Protein AF-K2CAH3-F1 (afdb_monomer)

pLDDT: mean 94.18, std 7.77, range [57.91, 98.38]

Sequence (59 aa):
MQMPPGVPVATVAINGAKNAAVLAVQILATSDGALENSLIEYKKKLADAVEEKARNLGK

Mean predicted aligned error: 4.17 Å

Structure (mmCIF, N/CA/C/O backbone):
data_AF-K2CAH3-F1
#
_entry.id   AF-K2CAH3-F1
#
loop_
_atom_site.group_PDB
_atom_site.id
_atom_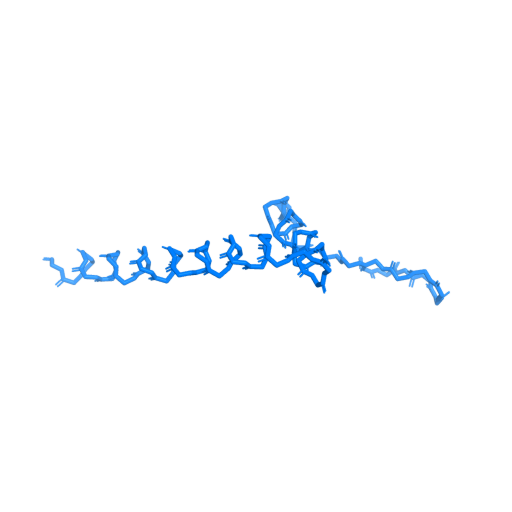site.type_symbol
_atom_site.label_atom_id
_atom_site.label_alt_id
_atom_site.label_comp_id
_atom_site.label_asym_id
_atom_site.label_entity_id
_atom_site.label_seq_id
_atom_site.pdbx_PDB_ins_code
_atom_site.Cartn_x
_atom_site.Cartn_y
_atom_site.Cartn_z
_atom_site.occupancy
_atom_site.B_iso_or_equiv
_atom_site.auth_seq_id
_atom_site.auth_comp_id
_atom_site.a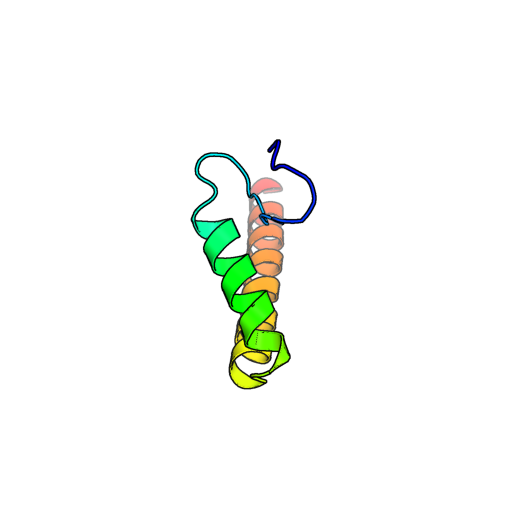uth_asym_id
_atom_site.auth_atom_id
_atom_site.pdbx_PDB_model_num
ATOM 1 N N . MET A 1 1 ? 18.409 6.303 -5.590 1.00 60.16 1 MET A N 1
ATOM 2 C CA . MET A 1 1 ? 17.388 7.126 -6.272 1.00 60.16 1 MET A CA 1
ATOM 3 C C . MET A 1 1 ? 17.705 7.402 -7.740 1.00 60.16 1 MET A C 1
ATOM 5 O O . MET A 1 1 ? 16.776 7.723 -8.461 1.00 60.16 1 MET A O 1
ATOM 9 N N . GLN A 1 2 ? 18.962 7.345 -8.205 1.00 77.12 2 GLN A N 1
ATOM 10 C CA . GLN A 1 2 ? 19.268 7.764 -9.578 1.00 77.12 2 GLN A CA 1
ATOM 11 C C . GLN A 1 2 ? 19.175 6.578 -10.543 1.00 77.12 2 GLN A C 1
ATOM 13 O O . GLN A 1 2 ? 2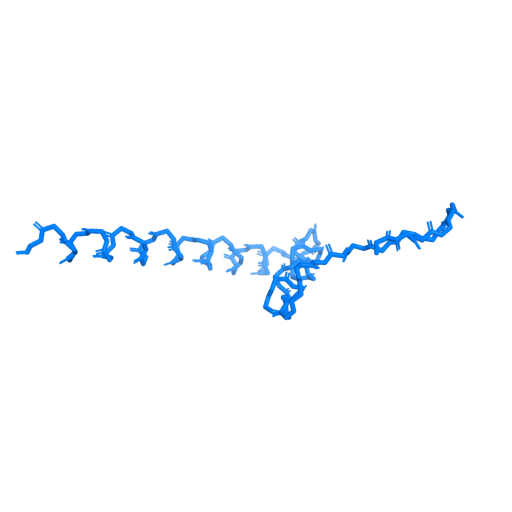0.078 5.749 -10.598 1.00 77.12 2 GLN A O 1
ATOM 18 N N . MET A 1 3 ? 18.048 6.496 -11.251 1.00 90.12 3 MET A N 1
ATOM 19 C CA . MET A 1 3 ? 17.836 5.592 -12.384 1.00 90.12 3 MET A CA 1
ATOM 20 C C . MET A 1 3 ? 18.022 6.363 -13.699 1.00 90.12 3 MET A C 1
ATOM 22 O O . MET A 1 3 ? 17.696 7.553 -13.741 1.00 90.12 3 MET A O 1
ATOM 26 N N . PRO A 1 4 ? 18.530 5.721 -14.768 1.00 89.69 4 PRO A N 1
ATOM 27 C CA . PRO A 1 4 ? 18.644 6.355 -16.076 1.00 89.69 4 PRO A CA 1
ATOM 28 C C . PRO A 1 4 ? 17.258 6.683 -16.667 1.00 89.69 4 PRO A C 1
ATOM 30 O O . PRO A 1 4 ? 16.260 6.050 -16.300 1.00 89.69 4 PRO A O 1
ATOM 33 N N . PRO A 1 5 ? 17.175 7.642 -17.608 1.00 90.50 5 PRO A N 1
ATOM 34 C CA . PRO A 1 5 ? 15.937 7.936 -18.324 1.00 90.50 5 PRO A CA 1
ATOM 35 C C . PRO A 1 5 ? 15.317 6.673 -18.944 1.00 90.50 5 PRO A C 1
ATOM 37 O O . PRO A 1 5 ? 16.017 5.869 -19.555 1.00 90.50 5 PRO A O 1
ATOM 40 N N . GLY A 1 6 ? 14.000 6.506 -18.788 1.00 93.62 6 GLY A N 1
ATOM 41 C CA . GLY A 1 6 ? 13.234 5.391 -19.364 1.00 93.62 6 GLY A CA 1
ATOM 42 C C . GLY A 1 6 ? 13.001 4.189 -18.441 1.00 93.62 6 GLY A C 1
ATOM 43 O O . GLY A 1 6 ? 12.167 3.350 -18.767 1.00 93.62 6 GLY A O 1
ATOM 44 N N . VAL A 1 7 ? 13.655 4.115 -17.275 1.00 94.12 7 VAL A N 1
ATOM 45 C CA . VAL A 1 7 ? 13.461 3.012 -16.311 1.00 94.12 7 VAL A CA 1
ATOM 46 C C . VAL A 1 7 ? 13.025 3.566 -14.948 1.00 94.12 7 VAL A C 1
ATOM 48 O O . VAL A 1 7 ? 13.866 3.835 -14.089 1.00 94.12 7 VAL A O 1
ATOM 51 N N . PRO A 1 8 ? 11.716 3.788 -14.728 1.00 92.56 8 PRO A N 1
ATOM 52 C CA . PRO A 1 8 ? 11.226 4.353 -13.476 1.00 92.56 8 PRO A CA 1
ATOM 53 C C . PRO A 1 8 ? 11.285 3.333 -12.330 1.00 92.56 8 PRO A C 1
ATOM 55 O O . PRO A 1 8 ? 11.016 2.149 -12.517 1.00 92.56 8 PRO A O 1
ATOM 58 N N . VAL A 1 9 ? 11.583 3.811 -11.117 1.00 94.44 9 VAL A N 1
ATOM 59 C CA . VAL A 1 9 ? 11.535 3.011 -9.882 1.00 94.44 9 VAL A CA 1
ATOM 60 C C . VAL A 1 9 ? 10.846 3.816 -8.790 1.00 94.44 9 VAL A C 1
ATOM 62 O O . VAL A 1 9 ? 11.329 4.874 -8.381 1.00 94.44 9 VAL A O 1
ATOM 65 N N . ALA A 1 10 ? 9.736 3.293 -8.274 1.00 95.88 10 ALA A N 1
ATOM 66 C CA . ALA A 1 10 ? 9.046 3.882 -7.136 1.00 95.88 10 ALA A CA 1
ATOM 67 C C . ALA A 1 10 ? 9.799 3.541 -5.838 1.00 95.88 10 ALA A C 1
ATOM 69 O O . ALA A 1 10 ? 9.585 2.501 -5.217 1.00 95.88 10 ALA A O 1
ATOM 70 N N . THR A 1 11 ? 10.747 4.397 -5.461 1.00 95.12 11 THR A N 1
ATOM 71 C CA . THR A 1 11 ? 11.610 4.161 -4.297 1.00 95.12 11 THR A CA 1
ATOM 72 C C . THR A 1 11 ? 10.940 4.650 -3.014 1.00 95.12 11 THR A C 1
ATOM 74 O O . THR A 1 11 ? 10.431 5.767 -2.960 1.00 95.12 11 THR A O 1
ATOM 77 N N . VAL A 1 12 ? 10.981 3.832 -1.961 1.00 95.88 12 VAL A N 1
ATOM 78 C CA . VAL A 1 12 ? 10.499 4.183 -0.615 1.00 95.88 12 VAL A CA 1
ATOM 79 C C . VAL A 1 12 ? 11.668 4.432 0.348 1.00 95.88 12 VAL A C 1
ATOM 81 O O . VAL A 1 12 ? 12.834 4.313 -0.026 1.00 95.88 12 VAL A O 1
ATOM 84 N N . ALA A 1 13 ? 11.368 4.797 1.598 1.00 96.44 13 ALA A N 1
ATOM 85 C CA . ALA A 1 13 ? 12.376 5.018 2.635 1.00 96.44 13 ALA A CA 1
ATOM 86 C C . ALA A 1 13 ? 13.276 3.784 2.878 1.00 96.44 13 ALA A C 1
ATOM 88 O O . ALA A 1 13 ? 12.870 2.643 2.645 1.00 96.44 13 ALA A O 1
ATOM 89 N N . ILE A 1 14 ? 14.483 4.010 3.409 1.00 96.06 14 ILE A N 1
ATOM 90 C CA . ILE A 1 14 ? 15.375 2.941 3.892 1.00 96.06 14 ILE A CA 1
ATOM 91 C C . ILE A 1 14 ? 14.645 2.139 4.980 1.00 96.06 14 ILE A C 1
ATOM 93 O O . ILE A 1 14 ? 13.970 2.724 5.825 1.00 96.06 14 ILE A O 1
ATOM 97 N N . ASN A 1 15 ? 14.738 0.804 4.941 1.00 95.12 15 ASN A N 1
ATOM 98 C CA . ASN A 1 15 ? 13.936 -0.112 5.771 1.00 95.12 15 ASN A CA 1
ATOM 99 C C . ASN A 1 15 ? 12.409 0.084 5.631 1.00 95.12 15 ASN A C 1
ATOM 101 O O . ASN A 1 15 ? 11.626 -0.343 6.476 1.00 95.12 15 ASN A O 1
ATOM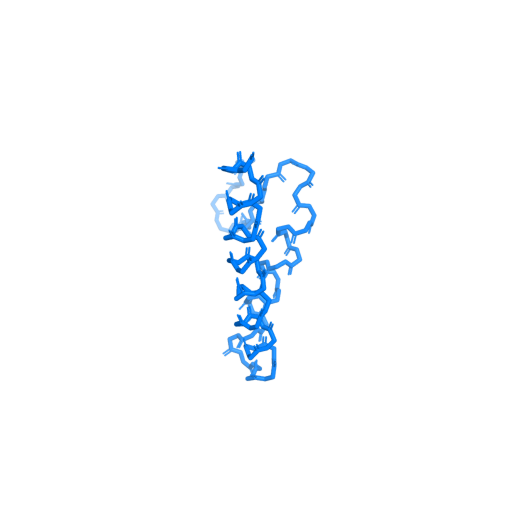 105 N N . GLY A 1 16 ? 11.958 0.696 4.535 1.00 95.12 16 GLY A N 1
ATOM 106 C CA . GLY A 1 16 ? 10.562 1.025 4.265 1.00 95.12 16 GLY A CA 1
ATOM 107 C C . GLY A 1 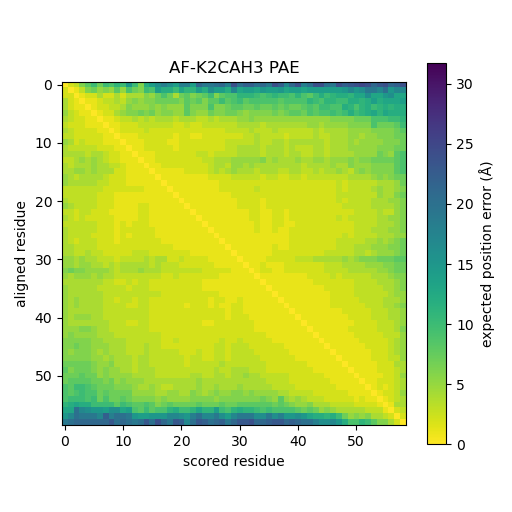16 ? 9.736 -0.123 3.692 1.00 95.12 16 GLY A C 1
ATOM 108 O O . GLY A 1 16 ? 8.805 0.146 2.940 1.00 95.12 16 GLY A O 1
ATOM 109 N N . ALA A 1 17 ? 10.035 -1.385 4.019 1.00 97.12 17 ALA A N 1
ATOM 110 C CA . ALA A 1 17 ? 9.342 -2.551 3.453 1.00 97.12 17 ALA A CA 1
ATOM 111 C C . ALA A 1 17 ? 7.814 -2.471 3.627 1.00 97.12 17 ALA A C 1
ATOM 113 O O . ALA A 1 17 ? 7.058 -2.758 2.702 1.00 97.12 17 ALA A O 1
ATOM 114 N N . LYS A 1 18 ? 7.352 -1.973 4.782 1.00 96.88 18 LYS A N 1
ATOM 115 C CA . LYS A 1 18 ? 5.928 -1.714 5.032 1.00 96.88 18 LYS A CA 1
ATOM 116 C C . LYS A 1 18 ? 5.342 -0.681 4.062 1.00 96.88 18 LYS A C 1
ATOM 118 O O . LYS A 1 18 ? 4.245 -0.874 3.553 1.00 96.88 18 LYS A O 1
ATOM 123 N N . ASN A 1 19 ? 6.077 0.391 3.776 1.00 96.38 19 ASN A N 1
ATOM 124 C CA . ASN A 1 19 ? 5.639 1.420 2.833 1.00 96.38 19 ASN A CA 1
ATOM 125 C C . ASN A 1 19 ? 5.658 0.903 1.391 1.00 96.38 19 ASN A C 1
ATOM 127 O O . ASN A 1 19 ? 4.753 1.232 0.633 1.00 96.38 19 ASN A O 1
ATOM 131 N N . ALA A 1 20 ? 6.628 0.058 1.027 1.00 98.00 20 ALA A N 1
ATOM 132 C CA . ALA A 1 20 ? 6.639 -0.620 -0.269 1.00 98.00 20 ALA A CA 1
ATOM 133 C C . ALA A 1 20 ? 5.410 -1.525 -0.440 1.00 98.00 20 ALA A C 1
ATOM 135 O O . ALA A 1 20 ? 4.758 -1.472 -1.478 1.00 98.00 20 ALA A O 1
ATOM 136 N N . ALA A 1 21 ? 5.046 -2.299 0.588 1.00 97.44 21 ALA A N 1
ATOM 137 C CA . ALA A 1 21 ? 3.851 -3.139 0.557 1.00 97.44 21 ALA A CA 1
ATOM 138 C C . ALA A 1 21 ? 2.566 -2.306 0.419 1.00 97.44 21 ALA A C 1
ATOM 140 O O . ALA A 1 21 ? 1.724 -2.610 -0.420 1.00 97.44 21 ALA A O 1
ATOM 141 N N . VAL A 1 22 ? 2.431 -1.218 1.186 1.00 97.38 22 VAL A N 1
ATOM 142 C CA . VAL A 1 22 ? 1.274 -0.312 1.071 1.00 97.38 22 VAL A CA 1
ATOM 143 C C . VAL A 1 22 ? 1.205 0.324 -0.319 1.00 97.38 22 VAL A C 1
ATOM 145 O O . VAL A 1 22 ? 0.119 0.410 -0.882 1.00 97.38 22 VAL A O 1
ATOM 148 N N . LEU A 1 23 ? 2.340 0.730 -0.893 1.00 97.88 23 LEU A N 1
ATOM 149 C CA . LEU A 1 23 ? 2.399 1.268 -2.252 1.00 97.88 23 LEU A CA 1
ATOM 150 C C . LEU A 1 23 ? 1.982 0.224 -3.298 1.00 97.88 23 LEU A C 1
ATOM 152 O O . LEU A 1 23 ? 1.206 0.536 -4.195 1.00 97.88 23 LEU A O 1
ATOM 156 N N . ALA A 1 24 ? 2.441 -1.022 -3.162 1.00 98.00 24 ALA A N 1
ATOM 157 C CA . ALA A 1 24 ? 2.034 -2.112 -4.044 1.00 98.00 24 ALA A CA 1
ATOM 158 C C . ALA A 1 24 ? 0.518 -2.357 -3.975 1.00 98.00 24 ALA A C 1
ATOM 160 O O . ALA A 1 24 ? -0.139 -2.436 -5.009 1.00 98.00 24 ALA A O 1
ATOM 161 N N . VAL A 1 25 ? -0.059 -2.393 -2.769 1.00 97.88 25 VAL A N 1
ATOM 162 C CA . VAL A 1 25 ? -1.513 -2.540 -2.593 1.00 97.88 25 VAL A CA 1
ATOM 163 C C . VAL A 1 25 ? -2.272 -1.348 -3.176 1.00 97.88 25 VAL A C 1
ATOM 165 O O . VAL A 1 25 ? -3.314 -1.550 -3.782 1.00 97.88 25 VAL A O 1
ATOM 168 N N . GLN A 1 26 ? -1.754 -0.121 -3.062 1.00 97.69 26 GLN A N 1
ATOM 169 C CA . GLN A 1 26 ? -2.369 1.053 -3.698 1.00 97.69 26 GLN A CA 1
ATOM 170 C C . GLN A 1 26 ? -2.418 0.939 -5.222 1.00 97.69 26 GLN A C 1
ATOM 172 O O . GLN A 1 26 ? -3.406 1.354 -5.816 1.00 97.69 26 GLN A O 1
ATOM 177 N N . ILE A 1 27 ? -1.386 0.365 -5.847 1.00 98.38 27 ILE A N 1
ATOM 178 C CA . ILE A 1 27 ? -1.381 0.101 -7.291 1.00 98.38 27 ILE A CA 1
ATOM 179 C C . ILE A 1 27 ? -2.443 -0.951 -7.636 1.00 98.38 27 ILE A C 1
ATOM 181 O O . ILE A 1 27 ? -3.236 -0.733 -8.546 1.00 98.38 27 ILE A O 1
ATOM 185 N N . LEU A 1 28 ? -2.505 -2.059 -6.890 1.00 98.19 28 LEU A N 1
ATOM 186 C CA . LEU A 1 28 ? -3.483 -3.131 -7.125 1.00 98.19 28 LEU A CA 1
ATOM 187 C C . LEU A 1 28 ? -4.934 -2.680 -6.894 1.00 98.19 28 LEU A C 1
ATOM 189 O O . LEU A 1 28 ? -5.820 -3.039 -7.658 1.00 98.19 28 LEU A O 1
ATOM 193 N N . ALA A 1 29 ? -5.174 -1.846 -5.882 1.00 98.25 29 ALA A N 1
ATOM 194 C CA . ALA A 1 29 ? -6.499 -1.327 -5.553 1.00 98.25 29 ALA A CA 1
ATOM 195 C C . ALA A 1 29 ? -7.113 -0.465 -6.669 1.00 98.25 29 ALA A C 1
ATOM 197 O O . ALA A 1 29 ? -8.324 -0.286 -6.691 1.00 98.25 29 ALA A O 1
ATOM 198 N N . THR A 1 30 ? -6.316 0.036 -7.624 1.00 98.12 30 THR A N 1
ATOM 199 C CA . THR A 1 30 ? -6.844 0.793 -8.778 1.00 98.12 30 THR A CA 1
ATOM 200 C C . THR A 1 30 ? -7.774 -0.028 -9.672 1.00 98.12 30 THR A C 1
ATOM 202 O O . THR A 1 30 ? -8.574 0.546 -10.408 1.00 98.12 30 THR A O 1
ATOM 205 N N . SER A 1 31 ? -7.681 -1.358 -9.613 1.00 97.88 31 SER A N 1
ATOM 206 C CA . SER A 1 31 ? -8.503 -2.289 -10.386 1.00 97.88 31 SER A CA 1
ATOM 207 C C . SER A 1 31 ? -9.251 -3.311 -9.522 1.00 97.88 31 SER A C 1
ATOM 209 O O . SER A 1 31 ? -9.950 -4.164 -10.066 1.00 97.88 31 SER A O 1
ATOM 211 N N . ASP A 1 32 ? -9.147 -3.217 -8.193 1.00 98.25 32 ASP A N 1
ATOM 212 C CA . ASP A 1 32 ? -9.780 -4.129 -7.238 1.00 98.25 32 ASP A CA 1
ATOM 213 C C . ASP A 1 32 ? -10.444 -3.341 -6.095 1.00 98.25 32 ASP A C 1
ATOM 215 O O . ASP A 1 32 ? -9.788 -2.863 -5.163 1.00 98.25 32 ASP A O 1
ATOM 219 N N . GLY A 1 33 ? -11.776 -3.249 -6.149 1.00 97.62 33 GLY A N 1
ATOM 220 C CA . GLY A 1 33 ? -12.573 -2.527 -5.155 1.00 97.62 33 GLY A CA 1
ATOM 221 C C . GLY A 1 33 ? -12.555 -3.156 -3.755 1.00 97.62 33 GLY A C 1
ATOM 222 O O . GLY A 1 33 ? -12.762 -2.457 -2.762 1.00 97.62 33 GLY A O 1
ATOM 223 N N . ALA A 1 34 ? -12.278 -4.458 -3.621 1.00 98.06 34 ALA A N 1
ATOM 224 C CA . ALA A 1 34 ? -12.127 -5.079 -2.305 1.00 98.06 34 ALA A CA 1
ATOM 225 C C . ALA A 1 34 ? -10.804 -4.655 -1.647 1.00 98.06 34 ALA A C 1
ATOM 227 O O . ALA A 1 34 ? -10.767 -4.363 -0.443 1.00 98.06 34 ALA A O 1
ATOM 228 N N . LEU A 1 35 ? -9.729 -4.557 -2.437 1.00 98.00 35 LEU A N 1
ATOM 229 C CA . LEU A 1 35 ? -8.456 -4.003 -1.971 1.00 98.00 35 LEU A CA 1
ATOM 230 C C . LEU A 1 35 ? -8.562 -2.509 -1.659 1.00 98.00 35 LEU A C 1
ATOM 232 O O . LEU A 1 35 ? -7.998 -2.068 -0.657 1.00 98.00 35 LEU A O 1
ATOM 236 N N . GLU A 1 36 ? -9.314 -1.741 -2.450 1.00 98.25 36 GLU A N 1
ATOM 237 C CA . GLU A 1 36 ? -9.581 -0.327 -2.168 1.00 98.25 36 GLU A CA 1
ATOM 238 C C . GLU A 1 36 ? -10.256 -0.139 -0.804 1.00 98.25 36 GLU A C 1
ATOM 240 O O . GLU A 1 36 ? -9.748 0.601 0.044 1.00 98.25 36 GLU A O 1
ATOM 245 N N . ASN A 1 37 ? -11.343 -0.871 -0.547 1.00 98.12 37 ASN A N 1
ATOM 246 C CA . ASN A 1 37 ? -12.043 -0.820 0.738 1.00 98.12 37 ASN A CA 1
ATOM 247 C C . ASN A 1 37 ? -11.121 -1.208 1.903 1.00 98.12 37 ASN A C 1
ATOM 249 O O . ASN A 1 37 ? -11.065 -0.512 2.920 1.00 98.12 37 ASN A O 1
ATOM 253 N N . SER A 1 38 ? -10.320 -2.263 1.727 1.00 97.75 38 SER A N 1
ATOM 254 C CA . SER A 1 38 ? -9.333 -2.694 2.727 1.00 97.75 38 SER A CA 1
ATOM 255 C C . SER A 1 38 ? -8.284 -1.609 3.006 1.00 97.75 38 SER A C 1
ATOM 257 O O . SER A 1 38 ? -7.880 -1.396 4.154 1.00 97.75 38 SER A O 1
ATOM 259 N N . LEU A 1 39 ? -7.847 -0.886 1.970 1.00 97.62 39 LEU A N 1
ATOM 260 C CA . LEU A 1 39 ? -6.894 0.215 2.091 1.00 97.62 39 LEU A CA 1
ATOM 261 C C . LEU A 1 39 ? -7.500 1.416 2.839 1.00 97.62 39 LEU A C 1
ATOM 263 O O . LEU A 1 39 ? -6.811 2.035 3.657 1.00 97.62 39 LEU A O 1
ATOM 267 N N . ILE A 1 40 ? -8.771 1.741 2.583 1.00 97.75 40 ILE A N 1
ATOM 268 C CA . ILE A 1 40 ? -9.510 2.802 3.285 1.00 97.75 40 ILE A CA 1
ATOM 269 C C . ILE A 1 40 ? -9.614 2.472 4.776 1.00 97.75 40 ILE A C 1
ATOM 271 O O . ILE A 1 40 ? -9.250 3.300 5.617 1.00 97.75 40 ILE A O 1
ATOM 275 N N . GLU A 1 41 ? -10.031 1.252 5.117 1.00 98.00 41 GLU A N 1
ATOM 276 C CA . GLU A 1 41 ? -10.100 0.806 6.511 1.00 98.00 41 GLU A CA 1
ATOM 277 C C . GLU A 1 41 ? -8.737 0.850 7.200 1.00 98.00 41 GLU A C 1
ATOM 279 O O . GLU A 1 41 ? -8.624 1.303 8.341 1.00 98.00 41 GLU A O 1
ATOM 284 N N . TYR A 1 42 ? -7.684 0.404 6.513 1.00 97.19 42 TYR A N 1
ATOM 285 C CA . TYR A 1 42 ? -6.328 0.446 7.043 1.00 97.19 42 TYR A CA 1
ATOM 286 C C . TYR A 1 42 ? -5.885 1.882 7.366 1.00 97.19 42 TYR A C 1
ATOM 288 O O . TYR A 1 42 ? -5.352 2.133 8.449 1.00 97.19 42 TYR A O 1
ATOM 296 N N . LYS A 1 43 ? -6.142 2.845 6.468 1.00 96.38 43 LYS A N 1
ATOM 297 C CA . LYS A 1 43 ? -5.838 4.266 6.709 1.00 96.38 43 LYS A CA 1
ATOM 298 C C . LYS A 1 43 ? -6.642 4.836 7.878 1.00 96.38 43 LYS A C 1
ATOM 300 O O . LYS A 1 43 ? -6.072 5.558 8.692 1.00 96.38 43 LYS A O 1
ATOM 305 N N . LYS A 1 44 ? -7.924 4.477 7.996 1.00 97.94 44 LYS A N 1
ATOM 306 C CA . LYS A 1 44 ? -8.777 4.893 9.117 1.00 97.94 44 LYS A CA 1
ATOM 307 C C . LYS A 1 44 ? -8.225 4.398 10.457 1.00 97.94 44 LYS A C 1
ATOM 309 O O . LYS A 1 44 ? -8.011 5.198 11.357 1.00 97.94 44 LYS A O 1
ATOM 314 N N . LYS A 1 45 ? -7.864 3.113 10.545 1.00 97.44 45 LYS A N 1
ATOM 315 C CA . LYS A 1 45 ? -7.259 2.523 11.754 1.00 97.44 45 LYS A CA 1
ATOM 316 C C . LYS A 1 45 ? -5.975 3.237 12.184 1.00 97.44 45 LYS A C 1
ATOM 318 O O . LYS A 1 45 ? -5.719 3.368 13.376 1.00 97.44 45 LYS A O 1
ATOM 323 N N . LEU A 1 46 ? -5.156 3.697 11.233 1.00 95.44 46 LEU A N 1
ATOM 324 C CA . LEU A 1 46 ? -3.955 4.475 11.552 1.00 95.44 46 LEU A CA 1
ATOM 325 C C . LEU A 1 46 ? -4.293 5.841 12.158 1.00 95.44 46 LEU A C 1
ATOM 327 O O . LEU A 1 46 ? -3.630 6.242 13.111 1.00 95.44 46 LEU A O 1
ATOM 331 N N . ALA A 1 47 ? -5.298 6.536 11.621 1.00 96.31 47 ALA A N 1
ATOM 332 C CA . ALA A 1 47 ? -5.758 7.810 12.167 1.00 96.31 47 ALA A CA 1
ATOM 333 C C . ALA A 1 47 ? -6.319 7.630 13.586 1.00 96.31 47 ALA A C 1
ATOM 335 O O . ALA A 1 47 ? -5.851 8.291 14.513 1.00 96.31 47 ALA A O 1
ATOM 336 N N . ASP A 1 48 ? -7.212 6.654 13.772 1.00 97.12 48 ASP A N 1
ATOM 337 C CA . ASP A 1 48 ? -7.821 6.337 15.068 1.00 97.12 48 ASP A CA 1
ATOM 338 C C . ASP A 1 48 ? -6.749 6.020 16.131 1.00 97.12 48 ASP A C 1
ATOM 340 O O . ASP A 1 48 ? -6.805 6.515 17.258 1.00 97.12 48 ASP A O 1
ATOM 344 N N . ALA A 1 49 ? -5.713 5.256 15.759 1.00 95.94 49 ALA A N 1
ATOM 345 C CA . ALA A 1 49 ? -4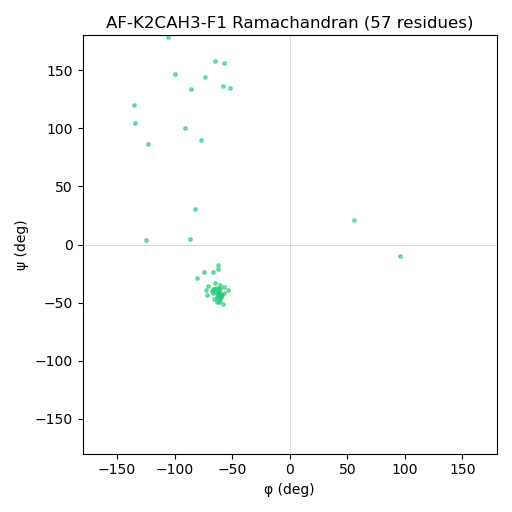.603 4.919 16.652 1.00 95.94 49 ALA A CA 1
ATOM 346 C C . ALA A 1 49 ? -3.763 6.141 17.068 1.00 95.94 49 ALA A C 1
ATOM 348 O O . ALA A 1 49 ? -3.218 6.172 18.174 1.00 95.94 49 ALA A O 1
ATOM 349 N N . VAL A 1 50 ? -3.620 7.143 16.194 1.00 95.94 50 VAL A N 1
ATOM 350 C CA . VAL A 1 50 ? -2.931 8.399 16.529 1.00 95.94 50 VAL A CA 1
ATOM 351 C C . VAL A 1 50 ? -3.782 9.233 17.483 1.00 95.94 50 VAL A C 1
ATOM 353 O O . VAL A 1 50 ? -3.253 9.728 18.477 1.00 95.94 50 VAL A O 1
ATOM 356 N N . GLU A 1 51 ? -5.088 9.344 17.235 1.00 95.50 51 GLU A N 1
ATOM 357 C CA . GLU A 1 51 ? -6.005 10.058 18.129 1.00 95.50 51 GLU A CA 1
ATOM 358 C C . GLU A 1 51 ? -6.060 9.438 19.528 1.00 95.50 51 GLU A C 1
ATOM 360 O O . GLU A 1 51 ? -6.050 10.149 20.534 1.00 95.50 51 GLU A O 1
ATOM 365 N N . GLU A 1 52 ? -6.100 8.108 19.611 1.00 95.44 52 GLU A N 1
ATOM 366 C CA . GLU A 1 52 ? -6.088 7.396 20.886 1.00 95.44 52 GLU A CA 1
ATOM 367 C C . GLU A 1 52 ? -4.790 7.654 21.658 1.00 95.44 52 GLU A C 1
ATOM 369 O O . GLU A 1 52 ? -4.827 8.010 22.838 1.00 95.44 52 GLU A O 1
ATOM 374 N N . LYS A 1 53 ? -3.636 7.561 20.986 1.00 94.44 53 LYS A N 1
ATOM 375 C CA . LYS A 1 53 ? -2.345 7.887 21.603 1.00 94.44 53 LYS A CA 1
ATOM 376 C C . LYS A 1 53 ? -2.291 9.338 22.070 1.00 94.44 53 LYS A C 1
ATOM 378 O O . LYS A 1 53 ? -1.844 9.583 23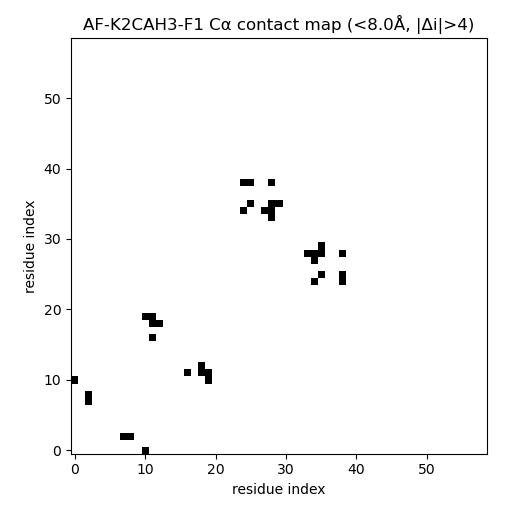.185 1.00 94.44 53 LYS A O 1
ATOM 383 N N . ALA A 1 54 ? -2.781 10.283 21.270 1.00 94.44 54 ALA A N 1
ATOM 384 C CA . ALA A 1 54 ? -2.827 11.693 21.648 1.00 94.44 54 ALA A CA 1
ATOM 385 C C . ALA A 1 54 ? -3.680 11.924 22.907 1.00 94.44 54 ALA A C 1
ATOM 387 O O . ALA A 1 54 ? -3.245 12.624 23.820 1.00 94.44 54 ALA A O 1
ATOM 388 N N . ARG A 1 55 ? -4.851 11.274 23.007 1.00 93.94 55 ARG A N 1
ATOM 389 C CA . ARG A 1 55 ? -5.696 11.311 24.215 1.00 93.94 55 ARG A CA 1
ATOM 390 C C . ARG A 1 55 ? -4.989 10.752 25.452 1.00 93.94 55 ARG A C 1
ATOM 392 O O . ARG A 1 55 ? -5.229 11.246 26.549 1.00 93.94 55 ARG A O 1
ATOM 399 N N . ASN A 1 56 ? -4.142 9.740 25.284 1.00 92.38 56 ASN A N 1
ATOM 400 C CA . ASN A 1 56 ? -3.425 9.103 26.389 1.00 92.38 56 ASN A CA 1
ATOM 401 C C . ASN A 1 56 ? -2.180 9.883 26.838 1.00 92.38 56 ASN A C 1
ATOM 403 O O . ASN A 1 56 ? -1.836 9.803 28.008 1.00 92.38 56 ASN A O 1
ATOM 407 N N . LEU A 1 57 ? -1.522 10.638 25.949 1.00 89.50 57 LEU A N 1
ATOM 408 C CA . LEU A 1 57 ? -0.386 11.501 26.314 1.00 89.50 57 LEU A CA 1
ATOM 409 C C . LEU A 1 57 ? -0.805 12.773 27.069 1.00 89.50 57 LEU A C 1
ATOM 411 O O . LEU A 1 57 ? 0.019 13.367 27.754 1.00 89.50 57 LEU A O 1
ATOM 415 N N . GLY A 1 58 ? -2.051 13.225 26.898 1.00 76.69 58 GLY A N 1
ATOM 416 C CA . GLY A 1 58 ? -2.590 14.412 27.571 1.00 76.69 58 GLY A CA 1
ATOM 417 C C . GLY A 1 58 ? -3.190 14.154 28.959 1.00 76.69 58 GLY A C 1
ATOM 418 O O . GLY A 1 58 ? -3.787 15.072 29.519 1.00 76.69 58 GLY A O 1
ATOM 419 N N . LYS A 1 59 ? -3.087 12.926 29.478 1.00 57.91 59 LYS A N 1
ATOM 420 C CA . LYS A 1 59 ? -3.481 12.530 30.839 1.00 57.91 59 LYS A CA 1
ATOM 421 C C . LYS A 1 59 ? -2.242 12.343 31.702 1.00 57.91 59 LYS A C 1
ATOM 423 O O . LYS A 1 59 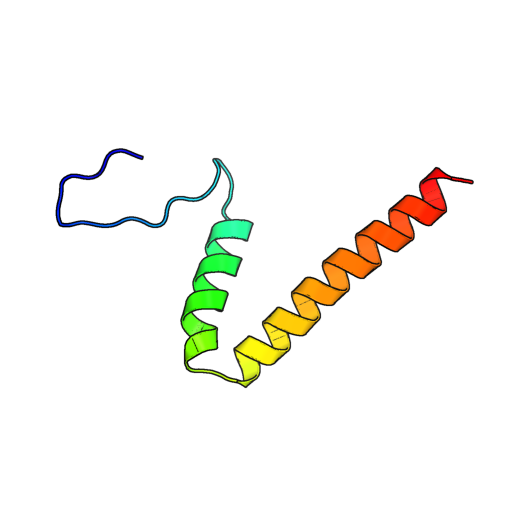? -2.354 12.626 32.912 1.00 57.91 59 LYS A O 1
#

Secondary structure (DSSP, 8-state):
--PPTT-------TT-HHHHHHHHHHHHHTT-HHHHHHHHHHHHHHHHHHHHHHHHHT-

Solvent-accessible surface area (backbone atoms only — not comparable to full-atom values): 3680 Å² total; per-residue (Å²): 136,91,61,64,90,94,54,90,74,94,79,66,60,90,92,26,62,69,58,47,51,52,52,52,49,56,60,52,22,76,80,30,70,70,52,37,51,52,51,53,52,52,53,50,54,53,53,55,53,50,55,53,49,54,61,60,74,76,107

Radius of gyration: 16.08 Å; Cα contacts (8 Å, |Δi|>4): 18; chains: 1; bounding box: 32×20×50 Å

Foldseek 3Di:
DDDDPPDDDPDDDDVVVVVVVLVVLVVVCVPPVVSVVVNVVVVVVVVVVV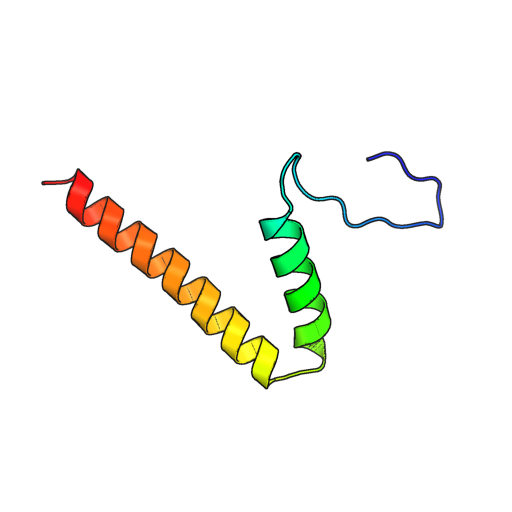VVVVVVVVD